Protein AF-A0A6I4HV72-F1 (afdb_monomer)

Solvent-accessible surface area (backbone atoms only — not comparable to full-ato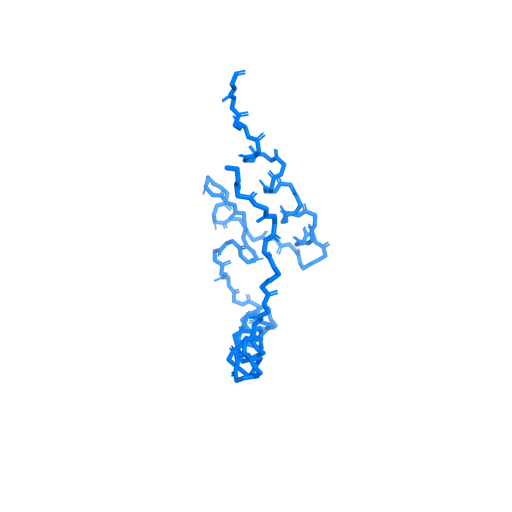m values): 4521 Å² total; per-residue (Å²): 134,87,72,91,78,90,82,78,83,62,81,78,51,51,64,59,53,52,53,52,51,53,50,53,52,49,42,55,74,71,68,53,86,40,80,70,66,43,24,33,62,79,96,35,42,86,40,78,50,57,80,90,48,40,66,60,49,56,55,51,50,56,63,71,65,68,68,84,81,132

Secondary structure (DSSP, 8-state):
--PPPP----TTHHHHHHHHHHHHHHHHHTT---TTTTB-SGGGTT-B--GGGHHHHHHHHHHHH-----

Radius of gyration: 16.7 Å; Cα contacts (8 Å, |Δi|>4): 35; chains: 1; bounding box: 38×26×41 Å

Foldseek 3Di:
DDDDDDDDDDPVVVVVVVVVVVVLVVCVVVVHQDALQQFADDVGRVPGHDPVCSVVRVVVVVVVPPPDDD

Organism: Acinetobacter baumannii (NCBI:txid470)

InterPro domains:
  IPR001106 Aromatic amino acid lyase [PF00221] (5-70)
  IPR001106 Aromatic amino acid lyase [PTHR10362] (5-69)
  IPR008948 L-Aspartase-like [SSF48557] (3-70)
  IPR024083 Fumarase/histidase, N-terminal [G3DSA:1.10.275.10] (2-70)

Nearest PDB structures (foldseek):
  1b8f-assembly1_A  TM=8.950E-01  e=1.171E-06  Pseudomonas putida
  1gk2-assembly1_D  TM=8.913E-01  e=1.815E-06  Pseudomonas putida
  2o6y-assembly1_A  TM=8.833E-01  e=1.881E-03  Cereibacter sphaeroides
  2o78-assembly1_B  TM=8.818E-01  e=2.711E-03  Cereibacter sphaeroides
  5ltm-assembly1_B  TM=8.309E-01  e=1.566E-02  Anabaena

Structure (mmCIF, N/CA/C/O backbone):
data_AF-A0A6I4HV72-F1
#
_entry.id   AF-A0A6I4HV72-F1
#
loop_
_atom_site.group_PDB
_atom_site.id
_atom_site.type_symbol
_atom_site.label_atom_id
_atom_site.label_alt_id
_atom_site.label_comp_id
_atom_site.label_asym_id
_atom_site.label_entity_id
_atom_site.label_seq_id
_atom_site.pdbx_PDB_ins_code
_atom_site.Cartn_x
_atom_site.Cartn_y
_atom_site.Cartn_z
_atom_site.occupancy
_atom_site.B_iso_or_equiv
_atom_site.auth_seq_id
_atom_site.auth_comp_id
_atom_site.auth_asym_id
_atom_site.auth_atom_id
_atom_site.pdbx_PDB_model_num
ATOM 1 N N . TYR A 1 1 ? 23.530 6.470 -23.740 1.00 50.62 1 TYR A N 1
ATOM 2 C CA . TYR A 1 1 ? 22.337 7.272 -23.411 1.00 50.62 1 TYR A CA 1
ATOM 3 C C . TYR A 1 1 ? 21.121 6.390 -23.621 1.00 50.62 1 TYR A C 1
ATOM 5 O O . TYR A 1 1 ? 20.888 5.974 -24.748 1.00 50.62 1 TYR A O 1
ATOM 13 N N . LEU A 1 2 ? 20.428 6.000 -22.549 1.00 73.56 2 LEU A N 1
ATOM 14 C CA . LEU A 1 2 ? 19.212 5.194 -22.664 1.00 73.5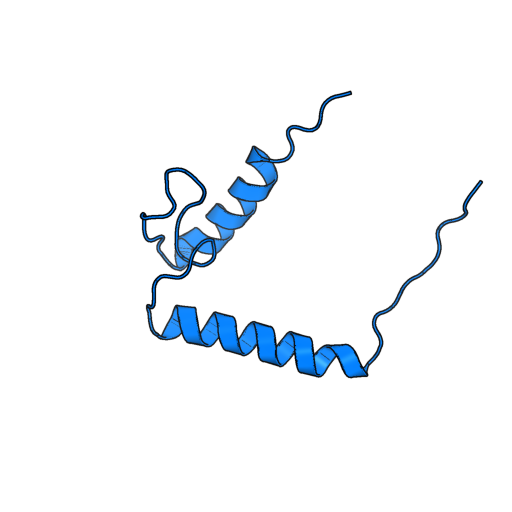6 2 LEU A CA 1
ATOM 15 C C . LEU A 1 2 ? 18.061 6.132 -23.024 1.00 73.56 2 LEU A C 1
ATOM 17 O O . LEU A 1 2 ? 17.663 6.967 -22.216 1.00 73.56 2 LEU A O 1
ATOM 21 N N . ASN A 1 3 ? 17.574 6.023 -24.257 1.00 82.50 3 ASN A N 1
ATOM 22 C CA . ASN A 1 3 ? 16.326 6.663 -24.649 1.00 82.50 3 ASN A CA 1
ATOM 23 C C . ASN A 1 3 ? 15.171 6.051 -23.836 1.00 82.50 3 ASN A C 1
ATOM 25 O O . ASN A 1 3 ? 15.222 4.858 -23.523 1.00 82.50 3 ASN A O 1
ATOM 29 N N . PRO A 1 4 ? 14.134 6.833 -23.492 1.00 87.25 4 PRO A N 1
ATOM 30 C CA . PRO A 1 4 ? 12.996 6.319 -22.743 1.00 87.25 4 PRO A CA 1
ATOM 31 C C . PRO A 1 4 ? 12.301 5.192 -23.517 1.00 87.25 4 PRO A C 1
ATOM 33 O O . PRO A 1 4 ? 11.966 5.338 -24.693 1.00 87.25 4 PRO A O 1
ATOM 36 N N . ILE A 1 5 ? 12.079 4.067 -22.839 1.00 93.38 5 ILE A N 1
ATOM 37 C CA . ILE A 1 5 ? 11.338 2.918 -23.363 1.00 93.38 5 ILE A CA 1
ATOM 38 C C . ILE A 1 5 ? 9.894 2.961 -22.868 1.00 93.38 5 ILE A C 1
ATOM 40 O O . ILE A 1 5 ? 9.621 3.341 -21.730 1.00 93.38 5 ILE A O 1
ATOM 44 N N . LYS A 1 6 ? 8.957 2.563 -23.731 1.00 93.38 6 LYS A N 1
ATOM 45 C CA . LYS A 1 6 ? 7.554 2.403 -23.347 1.00 93.38 6 LYS A CA 1
ATOM 46 C C . LYS A 1 6 ? 7.356 1.014 -22.760 1.00 93.38 6 LYS A C 1
ATOM 48 O O . LYS A 1 6 ? 7.704 0.024 -23.396 1.00 93.38 6 LYS A O 1
ATOM 53 N N . VAL A 1 7 ? 6.769 0.960 -21.573 1.00 94.38 7 VAL A N 1
ATOM 54 C CA . VAL A 1 7 ? 6.369 -0.281 -20.907 1.00 94.38 7 VAL A CA 1
ATOM 55 C C . VAL A 1 7 ? 4.848 -0.352 -20.841 1.00 94.38 7 VAL A C 1
ATOM 57 O O . VAL A 1 7 ? 4.177 0.673 -20.711 1.00 94.38 7 VAL A O 1
ATOM 60 N N . LYS A 1 8 ? 4.309 -1.563 -20.951 1.00 95.94 8 LYS A N 1
ATOM 61 C CA . LYS A 1 8 ? 2.891 -1.866 -20.763 1.00 95.94 8 LYS A CA 1
ATOM 62 C C . LYS A 1 8 ? 2.795 -3.147 -19.940 1.00 95.94 8 LYS A C 1
ATOM 64 O O . LYS A 1 8 ? 3.640 -4.028 -20.090 1.00 95.94 8 LYS A O 1
ATOM 69 N N . LEU A 1 9 ? 1.788 -3.233 -19.078 1.00 95.94 9 LEU A N 1
ATOM 70 C CA . LEU A 1 9 ? 1.424 -4.495 -18.444 1.00 95.94 9 LEU A CA 1
ATOM 71 C C . LEU A 1 9 ? 0.831 -5.449 -19.486 1.00 95.94 9 LEU A C 1
ATOM 73 O O . LEU A 1 9 ? 0.196 -5.016 -20.450 1.00 95.94 9 LEU A O 1
ATOM 77 N N . ASP A 1 10 ? 1.050 -6.742 -19.278 1.00 96.75 10 ASP A N 1
ATOM 78 C CA . ASP A 1 10 ? 0.349 -7.776 -20.029 1.00 96.75 10 ASP A CA 1
ATOM 79 C C . ASP A 1 10 ? -1.137 -7.788 -19.641 1.00 96.75 10 ASP A C 1
ATOM 81 O O . ASP A 1 10 ? -1.479 -7.546 -18.482 1.00 96.75 10 ASP A O 1
ATOM 85 N N . GLU A 1 11 ? -2.025 -8.081 -20.592 1.00 95.56 11 GLU A N 1
ATOM 86 C CA . GLU A 1 11 ? -3.476 -8.102 -20.348 1.00 95.56 11 GLU A CA 1
ATOM 87 C C . GLU A 1 11 ? -3.875 -9.135 -19.280 1.00 95.56 11 GLU A C 1
ATOM 89 O O . GLU A 1 11 ? -4.855 -8.943 -18.560 1.00 95.56 11 GLU A O 1
ATOM 94 N N . SER A 1 12 ? -3.091 -10.209 -19.121 1.00 96.56 12 SER A N 1
ATOM 95 C CA . SER A 1 12 ? -3.317 -11.217 -18.078 1.00 96.56 12 SER A CA 1
ATOM 96 C C . SER A 1 12 ? -3.112 -10.689 -16.654 1.00 96.56 12 SER A C 1
ATOM 98 O O . SER A 1 12 ? -3.640 -11.273 -15.706 1.00 96.56 12 SER A O 1
ATOM 100 N N . ALA A 1 13 ? -2.386 -9.578 -16.478 1.00 96.81 13 ALA A N 1
ATOM 101 C CA . ALA A 1 13 ? -2.092 -9.023 -15.158 1.00 96.81 13 ALA A CA 1
ATOM 102 C C . ALA A 1 13 ? -3.329 -8.396 -14.496 1.00 96.81 13 ALA A C 1
ATOM 104 O O . ALA A 1 13 ? -3.450 -8.437 -13.270 1.00 96.81 13 ALA A O 1
ATOM 105 N N . SER A 1 14 ? -4.257 -7.855 -15.293 1.00 96.06 14 SER A N 1
ATOM 106 C CA . SER A 1 14 ? -5.420 -7.105 -14.803 1.00 96.06 14 SER A CA 1
ATOM 107 C C . SER A 1 14 ? -6.258 -7.921 -13.819 1.00 96.06 14 SER A C 1
ATOM 109 O O . SER A 1 14 ? -6.521 -7.465 -12.712 1.00 96.06 14 SER A O 1
ATOM 111 N N . SER A 1 15 ? -6.567 -9.181 -14.146 1.00 96.38 15 SER A N 1
ATOM 112 C CA . SER A 1 15 ? -7.405 -10.023 -13.281 1.00 96.38 15 SER A CA 1
ATOM 113 C C . SER A 1 15 ? -6.785 -10.279 -11.903 1.00 96.38 15 SER A C 1
ATOM 115 O O . SER A 1 15 ? -7.513 -10.361 -10.914 1.00 96.38 15 SER A O 1
ATOM 117 N N . ALA A 1 16 ? -5.459 -10.419 -11.822 1.00 97.50 16 ALA A N 1
ATOM 118 C CA . ALA A 1 16 ? -4.772 -10.621 -10.549 1.00 97.50 16 ALA A CA 1
ATOM 119 C C . ALA A 1 16 ? -4.735 -9.329 -9.716 1.00 97.50 16 ALA A C 1
ATOM 121 O O . ALA A 1 16 ? -4.889 -9.377 -8.494 1.00 97.50 16 ALA A O 1
ATOM 122 N N . ILE A 1 17 ? -4.572 -8.178 -10.378 1.00 97.19 17 ILE A N 1
ATOM 123 C CA . ILE A 1 17 ? -4.624 -6.856 -9.743 1.00 97.19 17 ILE A CA 1
ATOM 124 C C . ILE A 1 17 ? -6.022 -6.611 -9.167 1.00 97.19 17 ILE A C 1
ATOM 126 O O . ILE A 1 17 ? -6.138 -6.308 -7.980 1.00 97.19 17 ILE A O 1
ATOM 130 N N . ASP A 1 18 ? -7.073 -6.833 -9.958 1.00 97.25 18 ASP A N 1
ATOM 131 C CA . ASP A 1 18 ? -8.464 -6.624 -9.539 1.00 97.25 18 ASP A CA 1
ATOM 132 C C . ASP A 1 18 ? -8.836 -7.518 -8.349 1.00 97.25 18 ASP A C 1
ATOM 134 O O . ASP A 1 18 ? -9.430 -7.058 -7.372 1.00 97.25 18 ASP A O 1
ATOM 138 N N . ALA A 1 19 ? -8.418 -8.789 -8.373 1.00 97.38 19 ALA A N 1
ATOM 139 C CA . ALA A 1 19 ? -8.626 -9.706 -7.253 1.00 97.38 19 ALA A CA 1
ATOM 140 C C . ALA A 1 19 ? -7.910 -9.238 -5.972 1.00 97.38 19 ALA A C 1
ATOM 142 O O . ALA A 1 19 ? -8.452 -9.362 -4.870 1.00 97.38 19 ALA A O 1
ATOM 143 N N . SER A 1 20 ? -6.705 -8.672 -6.103 1.00 95.25 20 SER A N 1
ATOM 144 C CA . SER A 1 20 ? -5.972 -8.098 -4.972 1.00 95.25 20 SER A CA 1
ATOM 145 C C . SER A 1 20 ? -6.671 -6.859 -4.410 1.00 95.25 20 SER A C 1
ATOM 147 O O . SER A 1 20 ? -6.758 -6.719 -3.189 1.00 95.25 20 SER A O 1
ATOM 149 N N . VAL A 1 21 ? -7.192 -5.979 -5.271 1.00 94.31 21 VAL A N 1
ATOM 150 C CA . VAL A 1 21 ? -7.954 -4.790 -4.851 1.00 94.31 21 VAL A CA 1
ATOM 151 C C . VAL A 1 21 ? -9.216 -5.210 -4.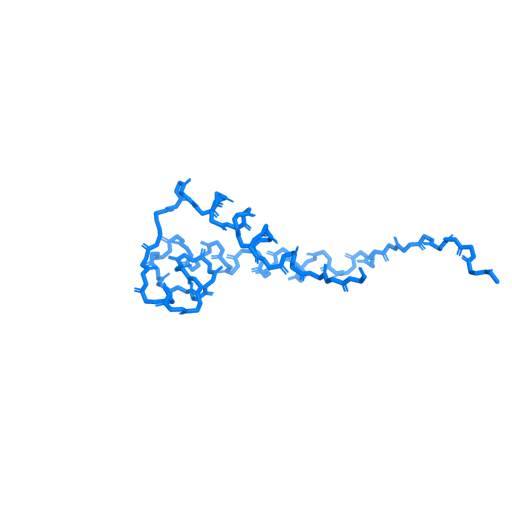100 1.00 94.31 21 VAL A C 1
ATOM 153 O O . VAL A 1 21 ? -9.418 -4.778 -2.965 1.00 94.31 21 VAL A O 1
ATOM 156 N N . ALA A 1 22 ? -9.993 -6.141 -4.658 1.00 95.25 22 ALA A N 1
ATOM 157 C CA . ALA A 1 22 ? -11.208 -6.652 -4.024 1.00 95.25 22 ALA A CA 1
ATOM 158 C C . ALA A 1 22 ? -10.936 -7.286 -2.645 1.00 95.25 22 ALA A C 1
ATOM 160 O O . ALA A 1 22 ? -11.740 -7.163 -1.718 1.00 95.25 22 ALA A O 1
ATOM 161 N N . CYS A 1 23 ? -9.788 -7.950 -2.475 1.00 92.50 23 CYS A N 1
ATOM 162 C CA . CYS A 1 23 ? -9.364 -8.491 -1.182 1.00 92.50 23 CYS A CA 1
ATOM 163 C C . CYS A 1 23 ? -9.152 -7.383 -0.136 1.00 92.50 23 CYS A C 1
ATOM 165 O O . CYS A 1 23 ? -9.633 -7.496 0.994 1.00 92.50 23 CYS A O 1
ATOM 167 N N . VAL A 1 24 ? -8.474 -6.295 -0.515 1.00 89.75 24 VAL A N 1
ATOM 168 C CA . VAL A 1 24 ? -8.240 -5.140 0.368 1.00 89.75 24 VAL A CA 1
ATOM 169 C C . VAL A 1 24 ? -9.555 -4.451 0.725 1.00 89.75 24 VAL A C 1
ATOM 171 O O . VAL A 1 24 ? -9.810 -4.205 1.904 1.00 89.75 24 VAL A O 1
ATOM 174 N N . GLU A 1 25 ? -10.422 -4.207 -0.258 1.00 89.81 25 GLU A N 1
ATOM 175 C CA . GLU A 1 25 ? -11.748 -3.617 -0.031 1.00 89.81 25 GLU A CA 1
ATOM 176 C C . GLU A 1 25 ? -12.577 -4.454 0.941 1.00 89.81 25 GLU A C 1
ATOM 178 O O . GLU A 1 25 ? -13.177 -3.919 1.873 1.00 89.81 25 GLU A O 1
ATOM 183 N N . LYS A 1 26 ? -12.559 -5.783 0.786 1.00 90.69 26 LYS A N 1
ATOM 184 C CA . LYS A 1 26 ? -13.238 -6.695 1.707 1.00 90.69 26 LYS A CA 1
ATOM 185 C C . LYS A 1 26 ? -12.719 -6.550 3.140 1.00 90.69 26 LYS A C 1
ATOM 187 O O . LYS A 1 26 ? -13.527 -6.4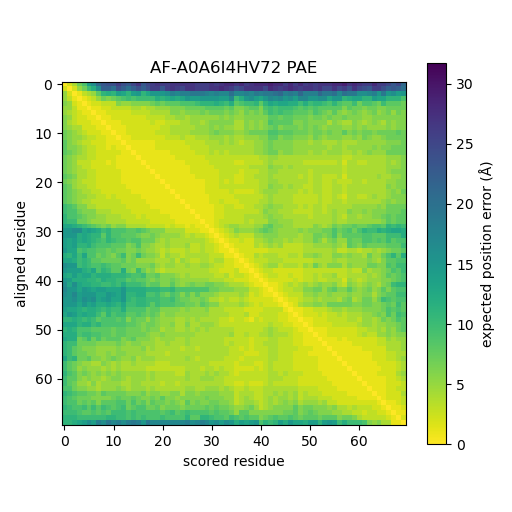60 4.057 1.00 90.69 26 LYS A O 1
ATOM 192 N N . ILE A 1 27 ? -11.403 -6.482 3.345 1.00 86.69 27 ILE A N 1
ATOM 193 C CA . ILE A 1 27 ? -10.801 -6.303 4.680 1.00 86.69 27 ILE A CA 1
ATOM 194 C C . ILE A 1 27 ? -11.256 -4.985 5.323 1.00 86.69 27 ILE A C 1
ATOM 196 O O . ILE A 1 27 ? -11.596 -4.963 6.510 1.00 86.69 27 ILE A O 1
ATOM 200 N N . VAL A 1 28 ? -11.289 -3.902 4.541 1.00 84.12 28 VAL A N 1
ATOM 201 C CA . VAL A 1 28 ? -11.734 -2.580 5.006 1.00 84.12 28 VAL A CA 1
ATOM 202 C C . VAL A 1 28 ? -13.224 -2.598 5.352 1.00 84.12 28 VAL A C 1
ATOM 204 O O . VAL A 1 28 ? -13.599 -2.148 6.436 1.00 84.12 28 VAL A O 1
ATOM 207 N N . ASN A 1 29 ? -14.056 -3.181 4.485 1.00 86.06 29 ASN A N 1
ATOM 208 C CA . ASN A 1 29 ? -15.506 -3.288 4.674 1.00 86.06 29 ASN A CA 1
ATOM 209 C C . ASN A 1 29 ? -15.888 -4.190 5.857 1.00 86.06 29 ASN A C 1
ATOM 211 O O . ASN A 1 29 ? -16.851 -3.906 6.564 1.00 86.06 29 ASN A O 1
ATOM 215 N N . GLU A 1 30 ? -15.112 -5.243 6.128 1.00 88.12 30 GLU A N 1
ATOM 216 C CA . GLU A 1 30 ? -15.254 -6.089 7.324 1.00 88.12 30 GLU A CA 1
ATOM 217 C C . GLU A 1 30 ? -14.851 -5.358 8.622 1.00 88.12 30 GLU A C 1
ATOM 219 O O . GLU A 1 30 ? -14.982 -5.908 9.716 1.00 88.12 30 GLU A O 1
ATOM 224 N N . GLY A 1 31 ? -14.328 -4.129 8.530 1.00 77.69 31 GLY A N 1
ATOM 225 C CA . GLY A 1 31 ? -13.902 -3.325 9.676 1.00 77.69 31 GLY A CA 1
ATOM 226 C C . GLY A 1 31 ? -12.658 -3.864 10.385 1.00 77.69 31 GLY A C 1
ATOM 227 O O . GLY A 1 31 ? -12.315 -3.372 11.471 1.00 77.69 31 GLY A O 1
ATOM 228 N N . ARG A 1 32 ? -11.982 -4.851 9.781 1.00 83.38 32 ARG A N 1
ATOM 229 C CA . ARG A 1 32 ? -10.778 -5.498 10.307 1.00 83.38 32 ARG A CA 1
ATOM 230 C C . ARG A 1 32 ? -9.603 -4.540 10.229 1.00 83.38 32 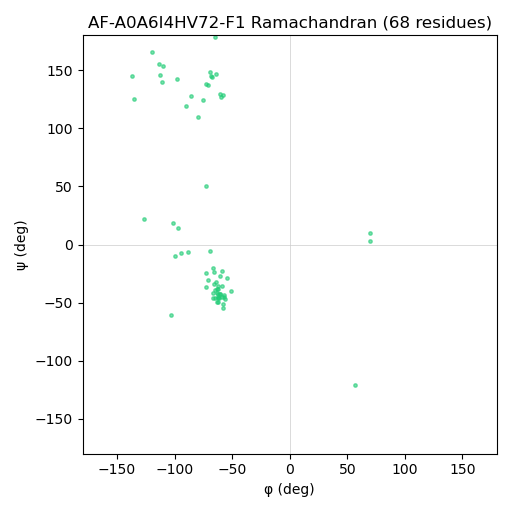ARG A C 1
ATOM 232 O O . ARG A 1 32 ? -9.402 -3.858 9.229 1.00 83.38 32 ARG A O 1
ATOM 239 N N . THR A 1 33 ? -8.812 -4.499 11.289 1.00 80.31 33 THR A N 1
ATOM 240 C CA . THR A 1 33 ? -7.611 -3.669 11.338 1.00 80.31 33 THR A CA 1
ATOM 241 C C . THR A 1 33 ? -6.508 -4.309 10.497 1.00 80.31 33 THR A C 1
ATOM 243 O O . THR A 1 33 ? -6.152 -5.466 10.728 1.00 80.31 33 THR A O 1
ATOM 246 N N . ALA A 1 34 ? -5.966 -3.567 9.535 1.00 82.88 34 ALA A N 1
ATOM 247 C CA . ALA A 1 34 ? -4.892 -4.009 8.660 1.00 82.88 34 ALA A CA 1
ATOM 248 C C . ALA A 1 34 ? -3.824 -2.917 8.529 1.00 82.88 34 ALA A C 1
ATOM 250 O O . ALA A 1 34 ? -4.118 -1.767 8.186 1.00 82.88 34 ALA A O 1
ATOM 251 N N . TYR A 1 35 ? -2.580 -3.301 8.829 1.00 84.62 35 TYR A N 1
ATOM 252 C CA . TYR A 1 35 ? -1.451 -2.382 8.904 1.00 84.62 35 TYR A CA 1
ATOM 253 C C . TYR A 1 35 ? -1.235 -1.631 7.588 1.00 84.62 35 TYR A C 1
ATOM 255 O O . TYR A 1 35 ? -1.157 -2.247 6.526 1.00 84.62 35 TYR A O 1
ATOM 263 N N . GLY A 1 36 ? -1.137 -0.303 7.666 1.00 77.56 36 GLY A N 1
ATOM 264 C CA . GLY A 1 36 ? -0.901 0.569 6.513 1.00 77.56 36 GLY A CA 1
ATOM 265 C C . GLY A 1 36 ? -2.074 0.675 5.532 1.00 77.56 36 GLY A C 1
ATOM 266 O O . GLY A 1 36 ? -1.947 1.360 4.519 1.00 77.56 36 GLY A O 1
ATOM 267 N N . ILE A 1 37 ? -3.207 0.026 5.834 1.00 82.56 37 ILE A N 1
ATOM 268 C CA . ILE A 1 37 ? -4.463 0.139 5.085 1.00 82.56 37 ILE A CA 1
ATOM 269 C C . ILE A 1 37 ? -5.430 1.033 5.857 1.00 82.56 37 ILE A C 1
ATOM 271 O O . ILE A 1 37 ? -5.805 2.082 5.353 1.00 82.56 37 ILE A O 1
ATOM 275 N N . ASN A 1 38 ? -5.800 0.652 7.084 1.00 80.75 38 ASN A N 1
ATOM 276 C CA . ASN A 1 38 ? -6.678 1.442 7.959 1.00 80.75 38 ASN A CA 1
ATOM 277 C C . ASN A 1 38 ? -6.078 1.691 9.350 1.00 80.75 38 ASN A C 1
ATOM 279 O O . ASN A 1 38 ? -6.793 1.982 10.313 1.00 80.75 3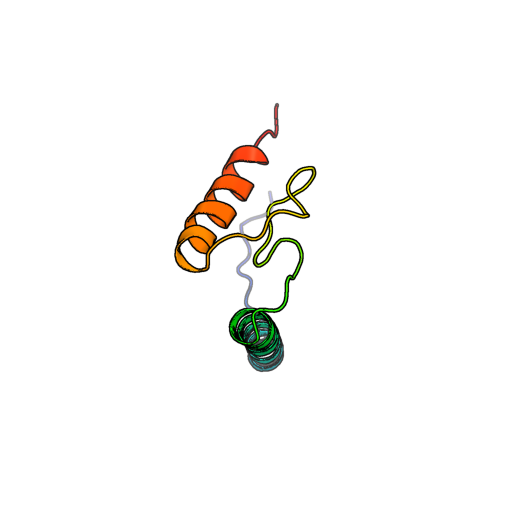8 ASN A O 1
ATOM 283 N N . THR A 1 39 ? -4.753 1.595 9.442 1.00 87.00 39 THR A N 1
ATOM 284 C CA . THR A 1 39 ? -3.970 2.022 10.600 1.00 87.00 39 THR A CA 1
ATOM 285 C C . THR A 1 39 ? -2.977 3.103 10.218 1.00 87.00 39 THR A C 1
ATOM 287 O O . THR A 1 39 ? -2.641 3.256 9.045 1.00 87.00 39 THR A O 1
ATOM 290 N N . GLY A 1 40 ? -2.418 3.783 11.217 1.00 83.25 40 GLY A N 1
ATOM 291 C CA . GLY A 1 40 ? -1.201 4.567 11.025 1.00 83.25 40 GLY A CA 1
ATOM 292 C C . GLY A 1 40 ? 0.020 3.706 10.664 1.00 83.25 40 GLY A C 1
ATOM 293 O O . GLY A 1 40 ? -0.043 2.475 10.605 1.00 83.25 40 GLY A O 1
ATOM 294 N N . PHE A 1 41 ? 1.152 4.374 10.443 1.00 84.50 41 PHE A N 1
ATOM 295 C CA . PHE A 1 41 ? 2.437 3.758 10.096 1.00 84.50 41 PHE A CA 1
ATOM 296 C C . PHE A 1 41 ? 3.437 3.878 11.250 1.00 84.50 41 PHE A C 1
ATOM 298 O O . PHE A 1 41 ? 3.356 4.810 12.056 1.00 84.50 41 PHE A O 1
ATOM 305 N N . GLY A 1 42 ? 4.405 2.958 11.323 1.00 83.81 42 GLY A N 1
ATOM 306 C CA . GLY A 1 42 ? 5.472 3.004 12.328 1.00 83.81 42 GLY A CA 1
ATOM 307 C C . GLY A 1 42 ? 4.924 3.027 13.759 1.00 83.81 42 GLY A C 1
ATOM 308 O O . GLY A 1 42 ? 4.184 2.133 14.156 1.00 83.81 42 GLY A O 1
ATOM 309 N N . LEU A 1 43 ? 5.249 4.072 14.528 1.00 79.06 43 LEU A N 1
ATOM 310 C CA . LEU A 1 43 ? 4.771 4.240 15.911 1.00 79.06 43 LEU A CA 1
ATOM 311 C C . LEU A 1 43 ? 3.238 4.292 16.039 1.00 79.06 43 LEU A C 1
ATOM 313 O O . LEU A 1 43 ? 2.705 4.002 17.105 1.00 79.06 43 LEU A O 1
ATOM 317 N N . LEU A 1 44 ? 2.532 4.653 14.964 1.00 80.12 44 LEU A N 1
ATOM 318 C CA . LEU A 1 44 ? 1.072 4.755 14.933 1.00 80.12 44 LEU A CA 1
ATOM 319 C C . LEU A 1 44 ? 0.402 3.500 14.348 1.00 80.12 44 LEU A C 1
ATOM 321 O O . LEU A 1 44 ? -0.789 3.533 14.044 1.00 80.12 44 LEU A O 1
ATOM 325 N N . ALA A 1 45 ? 1.138 2.389 14.207 1.00 83.38 45 ALA A N 1
ATOM 326 C CA . ALA A 1 45 ? 0.639 1.117 13.670 1.00 83.38 45 ALA A CA 1
ATOM 327 C C . ALA A 1 45 ? -0.602 0.572 14.397 1.00 83.38 45 ALA A C 1
ATOM 329 O O . ALA A 1 45 ? -1.421 -0.116 13.794 1.00 83.38 45 ALA A O 1
ATOM 330 N N . SER A 1 46 ? -0.749 0.884 15.685 1.00 82.06 46 SER A N 1
ATOM 331 C CA . SER A 1 46 ? -1.873 0.432 16.514 1.00 82.06 46 SER A CA 1
ATOM 332 C C . SER A 1 46 ? -3.081 1.374 16.473 1.00 82.06 46 SER A C 1
ATOM 334 O O . SER A 1 46 ? -4.124 1.061 17.046 1.00 82.06 46 SER A O 1
ATOM 336 N N . THR A 1 47 ? -2.959 2.535 15.825 1.00 83.00 47 THR A N 1
ATOM 337 C CA . THR A 1 47 ? -4.019 3.544 15.762 1.00 83.00 47 THR A CA 1
ATOM 338 C C . THR A 1 47 ? -4.897 3.283 14.551 1.00 83.00 47 THR A C 1
ATOM 340 O O . THR A 1 47 ? -4.414 3.347 13.422 1.00 83.00 47 THR A O 1
ATOM 343 N N . LYS A 1 48 ? -6.188 3.021 14.778 1.00 84.94 48 LYS A N 1
ATOM 344 C CA . LYS A 1 48 ? -7.182 2.888 13.708 1.00 84.94 48 LYS A CA 1
ATOM 345 C C . LYS A 1 48 ? -7.487 4.259 13.103 1.00 8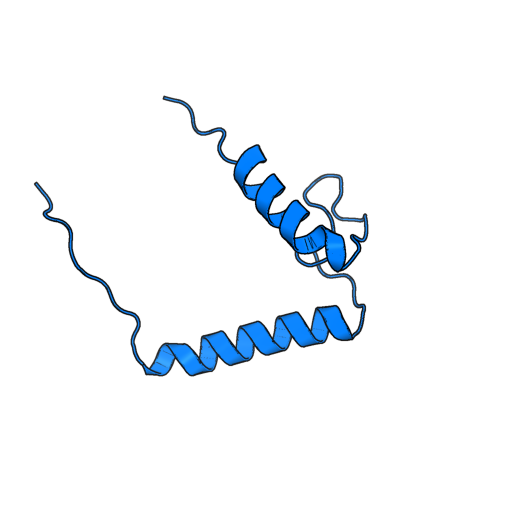4.94 48 LYS A C 1
ATOM 347 O O . LYS A 1 48 ? -7.634 5.233 13.839 1.00 84.94 48 LYS A O 1
ATOM 352 N N . ILE A 1 49 ? -7.595 4.317 11.782 1.00 85.00 49 ILE A N 1
ATOM 353 C CA . ILE A 1 49 ? -7.900 5.532 11.023 1.00 85.00 49 ILE A CA 1
ATOM 354 C C . ILE A 1 49 ? -9.295 5.392 10.415 1.00 85.00 49 ILE 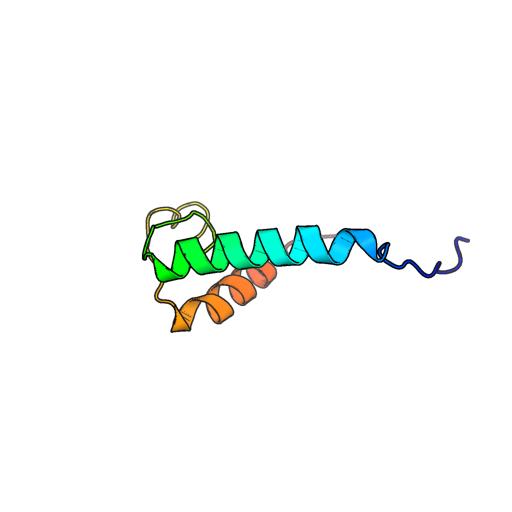A C 1
ATOM 356 O O . ILE A 1 49 ? -9.684 4.305 9.978 1.00 85.00 49 ILE A O 1
ATOM 360 N N . ALA A 1 50 ? -10.061 6.480 10.441 1.00 86.00 50 ALA A N 1
ATOM 361 C CA . ALA A 1 50 ? -11.398 6.514 9.871 1.00 86.00 50 ALA A CA 1
ATOM 362 C C . ALA A 1 50 ? -11.333 6.395 8.331 1.00 86.00 50 ALA A C 1
ATOM 364 O O . ALA A 1 50 ? -10.387 6.919 7.734 1.00 86.00 50 ALA A O 1
ATOM 365 N N . PRO A 1 51 ? -12.289 5.709 7.673 1.00 83.31 51 PRO A N 1
ATOM 366 C CA . PRO A 1 51 ? -12.304 5.538 6.216 1.00 83.31 51 PRO A CA 1
ATOM 367 C C . PRO A 1 51 ? -12.146 6.845 5.424 1.00 83.31 51 PRO A C 1
ATOM 369 O O . PRO A 1 51 ? -11.414 6.887 4.437 1.00 83.31 51 PRO A O 1
ATOM 372 N N . GLU A 1 52 ? -12.782 7.921 5.885 1.00 87.56 52 GLU A N 1
ATOM 373 C CA . GLU A 1 52 ? -12.740 9.259 5.288 1.00 87.56 52 GLU A CA 1
ATOM 374 C C . GLU A 1 52 ? -11.353 9.920 5.339 1.00 87.56 52 GLU A C 1
ATOM 376 O O . GLU A 1 52 ? -11.037 10.766 4.504 1.00 87.56 52 GLU A O 1
ATOM 381 N N . ASP 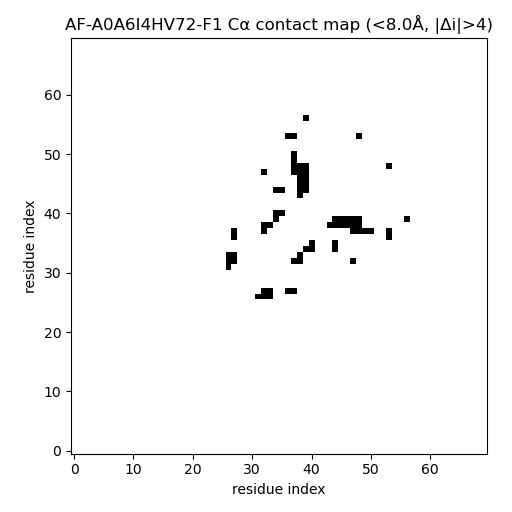A 1 53 ? -10.499 9.507 6.277 1.00 87.31 53 ASP A N 1
ATOM 382 C CA . ASP A 1 53 ? -9.148 10.043 6.449 1.00 87.31 53 ASP A CA 1
ATOM 383 C C . ASP A 1 53 ? -8.079 9.214 5.713 1.00 87.31 53 ASP A C 1
ATOM 385 O O . ASP A 1 53 ? -6.916 9.627 5.654 1.00 87.31 53 ASP A O 1
ATOM 389 N N . LEU A 1 54 ? -8.433 8.057 5.133 1.00 85.44 54 LEU A N 1
ATOM 390 C CA . LEU A 1 54 ? -7.465 7.136 4.516 1.00 85.44 54 LEU A CA 1
ATOM 391 C C . LEU A 1 54 ? -6.737 7.749 3.320 1.00 85.44 54 LEU A C 1
ATOM 393 O O . LEU A 1 54 ? -5.523 7.594 3.196 1.00 85.44 54 LEU A O 1
ATOM 397 N N . GLU A 1 55 ? -7.440 8.486 2.461 1.00 88.56 55 GLU A N 1
ATOM 398 C CA . GLU A 1 55 ? -6.813 9.156 1.314 1.00 88.56 55 GLU A CA 1
ATOM 399 C C . GLU A 1 55 ? -5.764 10.176 1.782 1.00 88.56 55 GLU A C 1
ATOM 401 O O . GLU A 1 55 ? -4.621 10.200 1.310 1.00 88.56 55 GLU A O 1
ATOM 406 N N . LYS A 1 56 ? -6.130 10.983 2.784 1.00 89.06 56 LYS A N 1
ATOM 407 C CA . LYS A 1 56 ? -5.240 11.979 3.386 1.00 89.06 56 LYS A CA 1
ATOM 408 C C . LYS A 1 56 ? -4.028 11.317 4.038 1.00 89.06 56 LYS A C 1
ATOM 410 O O . LYS A 1 56 ? -2.908 11.794 3.857 1.00 89.06 56 LYS A O 1
ATOM 415 N N . LEU A 1 57 ? -4.240 10.210 4.748 1.00 87.75 57 LEU A N 1
ATOM 416 C CA . LEU A 1 57 ? -3.187 9.405 5.361 1.00 87.75 57 LEU A CA 1
ATOM 417 C C . LEU A 1 57 ? -2.171 8.908 4.319 1.00 87.75 57 LEU A C 1
ATOM 419 O O . LEU A 1 57 ? -0.971 9.121 4.501 1.00 87.75 57 LEU A O 1
ATOM 423 N N . GLN A 1 58 ? -2.629 8.292 3.223 1.00 89.19 58 GLN A N 1
ATOM 424 C CA . GLN A 1 58 ? -1.747 7.772 2.164 1.00 89.19 58 GLN A CA 1
ATOM 425 C C . GLN A 1 58 ? -0.962 8.897 1.478 1.00 89.19 58 GLN A C 1
ATOM 427 O O . GLN A 1 58 ? 0.238 8.766 1.223 1.00 89.19 58 GLN A O 1
ATOM 432 N N . ARG A 1 59 ? -1.592 10.059 1.257 1.00 91.94 59 ARG A N 1
ATOM 433 C CA . ARG A 1 59 ? -0.890 11.243 0.740 1.00 91.94 59 ARG A CA 1
ATOM 434 C C . ARG A 1 59 ? 0.202 11.723 1.700 1.00 91.94 59 ARG A C 1
ATOM 436 O O . ARG A 1 59 ? 1.322 12.006 1.272 1.00 91.94 59 ARG A O 1
ATOM 443 N N . SER A 1 60 ? -0.105 11.819 2.992 1.00 90.38 60 SER A N 1
ATOM 444 C CA . SER A 1 60 ? 0.861 12.216 4.023 1.00 90.38 60 SER A CA 1
ATOM 445 C C . SER A 1 60 ? 2.017 11.220 4.171 1.00 90.38 60 SER A C 1
ATOM 447 O O . SER A 1 60 ? 3.147 11.644 4.433 1.00 90.38 60 SER A O 1
ATOM 449 N N . LEU A 1 61 ? 1.781 9.921 3.953 1.00 89.44 61 LEU A N 1
ATOM 450 C CA . LEU A 1 61 ? 2.838 8.905 3.941 1.00 89.44 61 LEU A CA 1
ATOM 451 C C . LEU A 1 61 ? 3.900 9.226 2.887 1.00 89.44 61 LEU A C 1
ATOM 453 O O . LEU A 1 61 ? 5.077 9.339 3.227 1.00 89.44 61 LEU A O 1
ATOM 457 N N . VAL A 1 62 ? 3.483 9.416 1.631 1.00 91.88 62 VAL A N 1
ATOM 458 C CA . VAL A 1 62 ? 4.408 9.714 0.525 1.00 91.88 62 VAL A CA 1
ATOM 459 C C . VAL A 1 62 ? 5.220 10.974 0.828 1.00 91.88 62 VAL A C 1
ATOM 461 O O . VAL A 1 62 ? 6.440 10.971 0.685 1.00 91.88 62 VAL A O 1
ATOM 464 N N . LEU A 1 63 ? 4.563 12.032 1.316 1.00 92.00 63 LEU A N 1
ATOM 465 C CA . LEU A 1 63 ? 5.225 13.302 1.630 1.00 92.00 63 LEU A CA 1
ATOM 466 C C . LEU A 1 63 ? 6.245 13.192 2.770 1.00 92.00 63 LEU A C 1
ATOM 468 O O . LEU A 1 63 ? 7.302 13.808 2.694 1.00 92.00 63 LEU A O 1
ATOM 472 N N . SER A 1 64 ? 5.947 12.416 3.813 1.00 88.69 64 SER A N 1
ATOM 473 C CA . SER A 1 64 ? 6.862 12.238 4.952 1.00 88.69 64 SER A CA 1
ATOM 474 C C . SER A 1 64 ? 8.087 11.378 4.627 1.00 88.69 64 SER A C 1
ATOM 476 O O . SER A 1 64 ? 9.118 11.534 5.276 1.00 88.69 64 SER A O 1
ATOM 478 N N . HIS A 1 65 ? 7.996 10.493 3.627 1.00 90.50 65 HIS A N 1
ATOM 479 C CA . HIS A 1 65 ? 9.081 9.583 3.235 1.00 90.50 65 HIS A CA 1
ATOM 480 C C . HIS A 1 65 ? 9.877 10.058 2.016 1.00 90.50 65 HIS A C 1
ATOM 482 O O . HIS A 1 65 ? 10.944 9.513 1.733 1.00 90.50 65 HIS A O 1
ATOM 488 N N . ALA A 1 66 ? 9.415 11.101 1.322 1.00 91.75 66 ALA A N 1
ATOM 489 C CA . ALA A 1 66 ? 10.155 11.788 0.265 1.00 91.75 66 ALA A CA 1
ATOM 490 C C . ALA A 1 66 ? 11.312 12.646 0.831 1.00 91.75 66 ALA A C 1
ATOM 492 O O . ALA A 1 66 ? 11.448 13.823 0.514 1.00 91.75 66 ALA A O 1
ATOM 493 N N . ALA A 1 67 ? 12.144 12.046 1.684 1.00 91.44 67 ALA A N 1
ATOM 494 C CA . ALA A 1 67 ? 13.278 12.663 2.372 1.00 91.44 67 ALA A CA 1
ATOM 495 C C . ALA A 1 67 ? 14.626 12.321 1.710 1.00 91.44 67 ALA A C 1
ATOM 497 O O . ALA A 1 67 ? 15.676 12.424 2.342 1.00 91.44 67 ALA A O 1
ATOM 498 N N . GLY A 1 68 ? 14.604 11.865 0.453 1.00 90.81 68 GLY A N 1
ATOM 499 C CA . GLY A 1 68 ? 15.821 11.625 -0.316 1.00 90.81 68 GLY A CA 1
ATOM 500 C C . GLY A 1 68 ? 16.626 12.917 -0.448 1.00 90.81 68 GLY A C 1
ATOM 501 O O . GLY A 1 68 ? 16.089 13.938 -0.870 1.00 90.81 68 GLY A O 1
ATOM 502 N N . VAL A 1 69 ? 17.903 12.863 -0.076 1.00 85.31 69 VAL A N 1
ATOM 503 C CA . VAL A 1 69 ? 18.843 13.987 -0.166 1.00 85.31 69 VAL A CA 1
ATOM 504 C C . VAL A 1 69 ? 19.942 13.690 -1.183 1.00 85.31 69 VAL A C 1
ATOM 506 O O . VAL A 1 69 ? 20.254 12.526 -1.449 1.00 85.31 69 VAL A O 1
ATOM 509 N N . GLY A 1 70 ? 20.521 14.756 -1.727 1.00 64.12 70 GLY A N 1
ATOM 510 C CA . GLY A 1 70 ? 21.646 14.779 -2.657 1.00 64.12 70 GLY A CA 1
ATOM 511 C C . GLY A 1 70 ? 22.318 16.140 -2.610 1.00 64.12 70 GLY A C 1
ATOM 512 O O . GLY A 1 70 ? 21.584 17.131 -2.387 1.00 64.12 70 GLY A O 1
#

Mean predicted aligned error: 5.77 Å

pLDDT: mean 87.65, std 7.78, range [50.62, 97.5]

Sequence (70 aa):
YLNPIKVKLDESASSAIDASVACVEKIVNEGRTAYGINTGFGLLASTKIAPEDLEKLQRSLVLSHAAGVG